Protein AF-X0Y5U4-F1 (afdb_monomer)

pLDDT: mean 92.78, std 5.56, range [64.06, 97.81]

Foldseek 3Di:
DVQLVLLLVLLQVVQVVPPCSVVQSVVQSVPQDPVLSVLVVVQQPDPVHHQLVSNCVSVRRPSFFQQSSQSSRCSSPVQQGAGDDPLLLVLCVDPQDFLSVPDDDPDPDPGHGDDPVVSVSRNVLSVLLNVLCCVPPNPHPDGSHNLVVVLVVCSVVVVSVVSSCSRVVD

Secondary structure (DSSP, 8-state):
-HHHHHHHHHHHHHTTTSTTHHHHHHHHHHH--HHHHHHHHHHHTSTT---HHHHHTT--TT--SHHHHHHHHHHH-TTT-----GGGGGGGSSSS--GGGG----TT-SS----HHHHHHHHHHHHHHHHHHH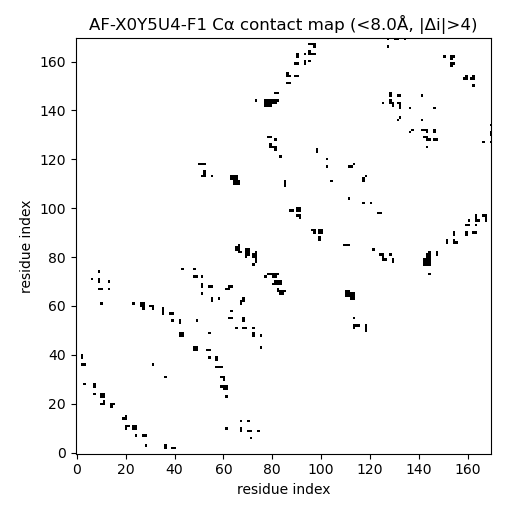HHSTTSS--HHHHHHHHHHHHHTT-HHHHHHHHH--

Radius of gyration: 16.25 Å; Cα contacts (8 Å, |Δi|>4): 207; chains: 1; bounding box: 36×40×42 Å

Solvent-accessible surface area (backbone atoms only — not comparable to full-atom values): 9624 Å² total; per-residue (Å²): 107,68,62,58,51,54,54,35,47,53,41,36,64,73,26,66,95,42,101,54,23,68,61,53,30,51,52,26,70,72,66,52,48,71,67,43,48,52,51,48,49,62,47,64,71,40,92,88,54,65,52,64,66,61,58,47,72,49,66,48,56,93,38,75,33,36,38,55,40,26,40,52,45,19,74,74,38,38,58,66,24,32,66,51,54,74,73,62,57,58,48,48,79,48,92,58,85,42,84,52,60,80,59,87,73,62,94,84,59,91,60,50,68,76,45,71,72,50,47,54,53,49,51,52,52,23,51,50,28,37,46,48,29,56,76,76,37,65,97,53,92,68,30,12,31,56,48,46,52,50,42,50,47,28,51,75,69,73,36,43,68,61,37,43,50,60,65,62,77,99

Structure (mmCIF, N/CA/C/O backbone):
data_AF-X0Y5U4-F1
#
_entry.id   AF-X0Y5U4-F1
#
loop_
_atom_site.group_PDB
_atom_site.id
_atom_site.type_symbol
_atom_site.label_atom_id
_atom_site.label_alt_id
_atom_site.label_comp_id
_atom_site.label_asym_id
_atom_site.label_entity_id
_atom_site.label_seq_id
_atom_site.pdbx_PDB_ins_code
_atom_site.Cartn_x
_atom_site.Cartn_y
_atom_site.Cartn_z
_atom_site.occupancy
_atom_site.B_iso_or_equiv
_atom_site.auth_seq_id
_atom_site.auth_comp_id
_atom_site.auth_asym_id
_atom_site.auth_atom_id
_atom_site.pdbx_PDB_model_num
ATOM 1 N N . GLU A 1 1 ? 8.968 -11.226 -18.902 1.00 81.00 1 GLU A N 1
ATOM 2 C CA . GLU A 1 1 ? 7.512 -11.063 -19.130 1.00 81.00 1 GLU A CA 1
ATOM 3 C C . GLU A 1 1 ? 6.625 -11.142 -17.883 1.00 81.00 1 GLU A C 1
ATOM 5 O O . GLU A 1 1 ? 5.914 -10.174 -17.642 1.00 81.00 1 GLU A O 1
ATOM 10 N N . ILE A 1 2 ? 6.658 -12.199 -17.054 1.00 90.25 2 ILE A N 1
ATOM 11 C CA . ILE A 1 2 ? 5.707 -12.364 -15.922 1.00 90.25 2 ILE A CA 1
ATOM 12 C C . ILE A 1 2 ? 5.690 -11.158 -14.967 1.00 90.25 2 ILE A C 1
ATOM 14 O O . ILE A 1 2 ? 4.640 -10.553 -14.769 1.00 90.25 2 ILE A O 1
ATOM 18 N N . VAL A 1 3 ? 6.849 -10.742 -14.441 1.00 93.50 3 VAL A N 1
ATOM 19 C CA . VAL A 1 3 ? 6.946 -9.590 -13.518 1.00 93.50 3 VAL A CA 1
ATOM 20 C C . VAL A 1 3 ? 6.458 -8.293 -14.165 1.00 93.50 3 VAL A C 1
ATOM 22 O O . VAL A 1 3 ? 5.766 -7.499 -13.534 1.00 93.50 3 VAL A O 1
ATOM 25 N N . LYS A 1 4 ? 6.755 -8.094 -15.454 1.00 96.56 4 LYS A N 1
ATOM 26 C CA . LYS A 1 4 ? 6.284 -6.931 -16.214 1.00 96.56 4 LYS A CA 1
ATOM 27 C C . LYS A 1 4 ? 4.758 -6.918 -16.316 1.00 96.56 4 LYS A C 1
ATOM 29 O O . LYS A 1 4 ? 4.151 -5.861 -16.158 1.00 96.56 4 LYS A O 1
ATOM 34 N N . ASN A 1 5 ? 4.132 -8.068 -16.551 1.00 96.06 5 ASN A N 1
ATOM 35 C CA . ASN A 1 5 ? 2.675 -8.193 -16.606 1.00 96.06 5 ASN A CA 1
ATOM 36 C C . ASN A 1 5 ? 2.039 -8.016 -15.221 1.00 96.06 5 ASN A C 1
ATOM 38 O O . ASN A 1 5 ? 1.099 -7.239 -15.096 1.00 96.06 5 ASN A O 1
ATOM 42 N N . GLY A 1 6 ? 2.604 -8.629 -14.178 1.00 94.94 6 GLY A N 1
ATOM 43 C CA . GLY A 1 6 ? 2.147 -8.452 -12.797 1.00 94.94 6 GLY A CA 1
ATOM 44 C C . GLY A 1 6 ? 2.170 -6.986 -12.362 1.00 94.94 6 GLY A C 1
ATOM 45 O O . GLY A 1 6 ? 1.145 -6.438 -11.971 1.00 94.94 6 GLY A O 1
ATOM 46 N N . LEU A 1 7 ? 3.300 -6.297 -12.541 1.00 96.44 7 LEU A N 1
ATOM 47 C CA . LEU A 1 7 ? 3.411 -4.865 -12.240 1.00 96.44 7 LEU A CA 1
ATOM 48 C C . LEU A 1 7 ? 2.486 -4.007 -13.124 1.00 96.44 7 LEU A C 1
ATOM 50 O O . LEU A 1 7 ? 1.898 -3.037 -12.647 1.00 96.44 7 LEU A O 1
ATOM 54 N N . SER A 1 8 ? 2.291 -4.378 -14.394 1.00 96.88 8 SER A N 1
ATOM 55 C CA . SER A 1 8 ? 1.297 -3.713 -15.252 1.00 96.88 8 SER A CA 1
ATOM 56 C C . SER A 1 8 ? -0.118 -3.851 -14.679 1.00 96.88 8 SER A C 1
ATOM 58 O O . SER A 1 8 ? -0.861 -2.874 -14.695 1.00 96.88 8 SER A O 1
ATOM 60 N N . ASN A 1 9 ? -0.472 -5.012 -14.119 1.00 95.19 9 ASN A N 1
ATOM 61 C CA . ASN A 1 9 ? -1.765 -5.235 -13.469 1.00 95.19 9 ASN A CA 1
ATOM 62 C C . ASN A 1 9 ? -1.921 -4.404 -12.192 1.00 95.19 9 ASN A C 1
ATOM 64 O O . ASN A 1 9 ? -2.992 -3.841 -11.973 1.00 95.19 9 ASN A O 1
ATOM 68 N N . VAL A 1 10 ? -0.859 -4.251 -11.389 1.00 95.12 10 VAL A N 1
ATOM 69 C CA . VAL A 1 10 ? -0.883 -3.355 -10.217 1.00 95.12 10 VAL A CA 1
ATOM 70 C C . VAL A 1 10 ? -1.217 -1.922 -10.638 1.00 95.12 10 VAL A C 1
ATOM 72 O O . VAL A 1 10 ? -2.043 -1.266 -10.004 1.00 95.12 10 VAL A O 1
ATOM 75 N N . LEU A 1 11 ? -0.626 -1.434 -11.734 1.00 95.31 11 LEU A N 1
ATOM 76 C CA . LEU A 1 11 ? -0.957 -0.116 -12.286 1.00 95.31 11 LEU A CA 1
ATOM 77 C C . LEU A 1 11 ? -2.379 -0.074 -12.846 1.00 95.31 11 LEU A C 1
ATOM 79 O O . LEU A 1 11 ? -3.103 0.884 -12.587 1.00 95.31 11 LEU A O 1
ATOM 83 N N . TYR A 1 12 ? -2.784 -1.103 -13.589 1.00 94.62 12 TYR A N 1
ATOM 84 C CA . TYR A 1 12 ? -4.107 -1.187 -14.196 1.00 94.62 12 TYR A CA 1
ATOM 85 C C . TYR A 1 12 ? -5.209 -1.059 -13.140 1.00 94.62 12 TYR A C 1
ATOM 87 O O . TYR A 1 12 ? -6.047 -0.160 -13.218 1.00 94.62 12 TYR A O 1
ATOM 95 N N . TRP A 1 13 ? -5.161 -1.905 -12.109 1.00 91.19 13 TRP A N 1
ATOM 96 C CA . TRP A 1 13 ? -6.127 -1.877 -11.016 1.00 91.19 13 TRP A CA 1
ATOM 97 C C . TRP A 1 13 ? -5.935 -0.664 -10.113 1.00 91.19 13 TRP A C 1
ATOM 99 O O . TRP A 1 13 ? -6.908 -0.077 -9.655 1.00 91.19 13 TRP A O 1
ATOM 109 N N . GLY A 1 14 ? -4.697 -0.210 -9.910 1.00 89.25 14 GLY A N 1
ATOM 110 C CA . GLY A 1 14 ? -4.415 0.981 -9.117 1.00 89.25 14 GLY A CA 1
ATOM 111 C C . GLY A 1 14 ? -5.005 2.272 -9.696 1.00 89.25 14 GLY A C 1
ATOM 112 O O . GLY A 1 14 ? -5.265 3.191 -8.923 1.00 89.25 14 GLY A O 1
ATOM 113 N N . TYR A 1 15 ? -5.245 2.322 -11.010 1.00 90.50 15 TYR A N 1
ATOM 114 C CA . TYR A 1 15 ? -5.837 3.453 -11.728 1.00 90.50 15 TYR A CA 1
ATOM 115 C C . TYR A 1 15 ? -7.223 3.143 -12.322 1.00 90.50 15 TYR A C 1
ATOM 117 O O . TYR A 1 15 ? -7.684 3.901 -13.168 1.00 90.50 15 TYR A O 1
ATOM 125 N N . TYR A 1 16 ? -7.911 2.063 -11.929 1.00 86.56 16 TYR A N 1
ATOM 126 C CA . TYR A 1 16 ? -9.090 1.584 -12.675 1.00 86.56 16 TYR A CA 1
ATOM 127 C C . TYR A 1 16 ? -10.237 2.601 -12.797 1.00 86.56 16 TYR A C 1
ATOM 129 O O . TYR A 1 16 ? -10.926 2.614 -13.813 1.00 86.56 16 TYR A O 1
ATOM 137 N N . ARG A 1 17 ? -10.418 3.468 -11.789 1.00 82.94 17 ARG A N 1
ATOM 138 C CA . ARG A 1 17 ? -11.424 4.549 -11.783 1.00 82.94 17 ARG A CA 1
ATOM 139 C C . ARG A 1 17 ? -10.938 5.845 -12.441 1.00 82.94 17 ARG A C 1
ATOM 141 O O . ARG A 1 17 ? -11.660 6.833 -12.442 1.00 82.94 17 ARG A O 1
ATOM 148 N N . MET A 1 18 ? -9.708 5.883 -12.950 1.00 84.81 18 MET A N 1
ATOM 149 C CA . MET A 1 18 ? -9.082 7.092 -13.482 1.00 84.81 18 MET A CA 1
ATOM 150 C C . MET A 1 18 ? -8.871 6.969 -14.994 1.00 84.81 18 MET A C 1
ATOM 152 O O . MET A 1 18 ? -8.276 6.003 -15.470 1.00 84.81 18 MET A O 1
ATOM 156 N N . GLY A 1 19 ? -9.236 8.008 -15.752 1.00 88.88 19 GLY A N 1
ATOM 157 C CA . GLY A 1 19 ? -9.057 8.077 -17.215 1.00 88.88 19 GLY A CA 1
ATOM 158 C C . GLY A 1 19 ? -7.600 8.071 -17.712 1.00 88.88 19 GLY A C 1
ATOM 159 O O . GLY A 1 19 ? -7.348 8.253 -18.896 1.00 88.88 19 GLY A O 1
ATOM 160 N N . ILE A 1 20 ? -6.624 7.868 -16.821 1.00 91.12 20 ILE A N 1
ATOM 161 C CA . ILE A 1 20 ? -5.184 7.837 -17.123 1.00 91.12 20 ILE A CA 1
ATOM 162 C C . ILE A 1 20 ? -4.574 6.429 -17.050 1.00 91.12 20 ILE A C 1
ATOM 164 O O . ILE A 1 20 ? -3.369 6.282 -17.267 1.00 91.12 20 ILE A O 1
ATOM 168 N N . ARG A 1 21 ? -5.371 5.398 -16.737 1.00 94.25 21 ARG A N 1
ATOM 169 C CA . ARG A 1 21 ? -4.917 4.012 -16.533 1.00 94.25 21 ARG A CA 1
ATOM 170 C C . ARG A 1 21 ? -4.040 3.493 -17.670 1.00 94.25 21 ARG A C 1
ATOM 172 O O . ARG A 1 21 ? -2.893 3.112 -17.437 1.00 94.25 21 ARG A O 1
ATOM 179 N N . ASP A 1 22 ? -4.553 3.524 -18.895 1.00 94.81 22 ASP A N 1
ATOM 180 C CA . ASP A 1 22 ? -3.872 2.922 -20.047 1.00 94.81 22 ASP A CA 1
ATOM 181 C C . ASP A 1 22 ? -2.585 3.687 -20.384 1.00 94.81 22 ASP A C 1
ATOM 183 O O . ASP A 1 22 ? -1.560 3.083 -20.695 1.00 94.81 22 ASP A O 1
ATOM 187 N N . CYS A 1 23 ? -2.584 5.014 -20.207 1.00 95.12 23 CYS A N 1
ATOM 188 C CA . CYS A 1 23 ? -1.383 5.841 -20.322 1.00 95.12 23 CYS A CA 1
ATOM 189 C C . CYS A 1 23 ? -0.311 5.427 -19.299 1.00 95.12 23 CYS A C 1
ATOM 191 O O . CYS A 1 23 ? 0.855 5.246 -19.658 1.00 95.12 23 CYS A O 1
ATOM 193 N N . ARG A 1 24 ? -0.685 5.217 -18.030 1.00 95.12 24 ARG A N 1
ATOM 194 C CA . ARG A 1 24 ? 0.241 4.793 -16.963 1.00 95.12 24 ARG A CA 1
ATOM 195 C C . ARG A 1 24 ? 0.815 3.402 -17.233 1.00 95.12 24 ARG A C 1
ATOM 197 O O . ARG A 1 24 ? 2.035 3.239 -17.174 1.00 95.12 24 ARG A O 1
ATOM 204 N 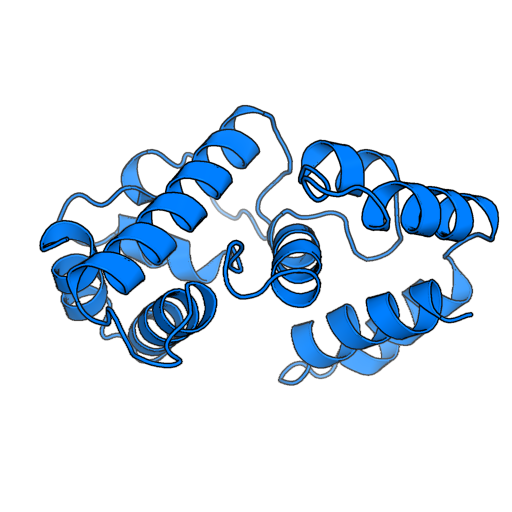N . VAL A 1 25 ? -0.031 2.437 -17.596 1.00 96.88 25 VAL A N 1
ATOM 205 C CA . VAL A 1 25 ? 0.390 1.070 -17.944 1.00 96.88 25 VAL A CA 1
ATOM 206 C C . VAL A 1 25 ? 1.328 1.082 -19.151 1.00 96.88 25 VAL A C 1
ATOM 208 O O . VAL A 1 25 ? 2.428 0.533 -19.083 1.00 96.88 25 VAL A O 1
ATOM 211 N N . ASN A 1 26 ? 0.954 1.766 -20.234 1.00 97.00 26 ASN A N 1
ATOM 212 C CA . ASN A 1 26 ? 1.775 1.840 -21.442 1.00 97.00 26 ASN A CA 1
ATOM 213 C C . ASN A 1 26 ? 3.114 2.539 -21.185 1.00 97.00 26 ASN A C 1
ATOM 215 O O . ASN A 1 26 ? 4.150 2.073 -21.659 1.00 97.00 26 ASN A O 1
ATOM 219 N N . ASN A 1 27 ? 3.126 3.610 -20.389 1.00 97.00 27 ASN A N 1
ATOM 220 C CA . ASN A 1 27 ? 4.360 4.288 -19.997 1.00 97.00 27 ASN A CA 1
ATOM 221 C C . ASN A 1 27 ? 5.289 3.379 -19.189 1.00 97.00 27 ASN A C 1
ATOM 223 O O . ASN A 1 27 ? 6.493 3.379 -19.439 1.00 97.00 27 ASN A O 1
ATOM 227 N N . PHE A 1 28 ? 4.754 2.590 -18.254 1.00 97.62 28 PHE A N 1
ATOM 228 C CA . PHE A 1 28 ? 5.546 1.590 -17.541 1.00 97.62 28 PHE A CA 1
ATOM 229 C C . PHE A 1 28 ? 6.114 0.543 -18.500 1.00 97.62 28 PHE A C 1
ATOM 231 O O . PHE A 1 28 ? 7.325 0.334 -18.532 1.00 97.62 28 PHE A O 1
ATOM 238 N N . ARG A 1 29 ? 5.271 -0.058 -19.347 1.00 97.25 29 ARG A N 1
ATOM 239 C CA . ARG A 1 29 ? 5.697 -1.115 -20.275 1.00 97.25 29 ARG A CA 1
ATOM 240 C C . ARG A 1 29 ? 6.750 -0.645 -21.281 1.00 97.25 29 ARG A C 1
ATOM 242 O O . ARG A 1 29 ? 7.614 -1.444 -21.639 1.00 97.25 29 ARG A O 1
ATOM 249 N N . LYS A 1 30 ? 6.691 0.618 -21.716 1.00 97.56 30 LYS A N 1
ATOM 250 C CA . LYS A 1 30 ? 7.674 1.229 -22.626 1.00 97.56 30 LYS A CA 1
ATOM 251 C C . LYS A 1 30 ? 8.997 1.574 -21.939 1.00 97.56 30 LYS A C 1
ATOM 253 O O . LYS A 1 30 ? 10.038 1.441 -22.564 1.00 97.56 30 LYS A O 1
ATOM 258 N N . LYS A 1 31 ? 8.959 2.048 -20.687 1.00 97.81 31 LYS A N 1
ATOM 259 C CA . LYS A 1 31 ? 10.140 2.611 -20.004 1.00 97.81 31 LYS A CA 1
ATOM 260 C C . LYS A 1 31 ? 10.850 1.643 -19.056 1.00 97.81 31 LYS A C 1
ATOM 262 O O . LYS A 1 31 ? 12.005 1.884 -18.733 1.00 97.81 31 LYS A O 1
ATOM 267 N N . ALA A 1 32 ? 10.181 0.593 -18.577 1.00 97.00 32 ALA A N 1
ATOM 268 C CA . ALA A 1 32 ? 10.793 -0.372 -17.668 1.00 97.00 32 ALA A CA 1
ATOM 269 C C . ALA A 1 32 ? 11.873 -1.180 -18.398 1.00 97.00 32 ALA A C 1
ATOM 271 O O . ALA A 1 32 ? 11.588 -1.821 -19.415 1.00 97.00 32 ALA A O 1
ATOM 272 N N . THR A 1 33 ? 13.099 -1.155 -17.875 1.00 97.31 33 THR A N 1
ATOM 273 C CA . THR A 1 33 ? 14.239 -1.843 -18.493 1.00 97.31 33 THR A CA 1
ATOM 274 C C . THR A 1 33 ? 14.291 -3.317 -18.089 1.00 97.31 33 THR A C 1
ATOM 276 O O . THR A 1 33 ? 13.749 -3.718 -17.057 1.00 97.31 33 THR A O 1
ATOM 279 N N . ALA A 1 34 ? 14.972 -4.142 -18.889 1.00 96.44 34 ALA A N 1
ATOM 280 C CA . ALA A 1 34 ? 15.175 -5.555 -18.567 1.00 96.44 34 ALA A CA 1
ATOM 281 C C . ALA A 1 34 ? 15.892 -5.742 -17.217 1.00 96.44 34 ALA A C 1
ATOM 283 O O . ALA A 1 34 ? 15.481 -6.585 -16.422 1.00 96.44 34 ALA A O 1
ATOM 284 N N . THR A 1 35 ? 16.891 -4.903 -16.920 1.00 97.06 35 THR A N 1
ATOM 285 C CA . THR A 1 35 ? 17.620 -4.915 -15.644 1.00 97.06 35 THR A CA 1
ATOM 286 C C . THR A 1 35 ? 16.689 -4.675 -14.460 1.00 97.06 35 THR A C 1
ATOM 288 O O . THR A 1 35 ? 16.654 -5.491 -13.544 1.00 97.06 35 THR A O 1
ATOM 291 N N . GLN A 1 36 ? 15.858 -3.627 -14.509 1.00 97.00 36 GLN A N 1
ATOM 292 C CA . GLN A 1 36 ? 14.905 -3.325 -13.432 1.00 97.00 36 GLN A CA 1
ATOM 293 C C . GLN A 1 36 ? 13.920 -4.474 -13.196 1.00 97.00 36 GLN A C 1
ATOM 295 O O . GLN A 1 36 ? 13.587 -4.792 -12.057 1.00 97.00 36 GLN A O 1
ATOM 300 N N . LEU A 1 37 ? 13.448 -5.109 -14.272 1.00 97.19 37 LEU A N 1
ATOM 301 C CA . LEU A 1 37 ? 12.513 -6.231 -14.191 1.00 97.19 37 LEU A CA 1
ATOM 302 C C . LEU A 1 37 ? 13.174 -7.494 -13.624 1.00 97.19 37 LEU A C 1
ATOM 304 O O . LEU A 1 37 ? 12.544 -8.204 -12.843 1.00 97.19 37 LEU A O 1
ATOM 308 N N . SER A 1 38 ? 14.432 -7.757 -13.979 1.00 96.19 38 SER A N 1
ATOM 309 C CA . SER A 1 38 ? 15.215 -8.867 -13.426 1.00 96.19 38 SER A CA 1
ATOM 310 C C . SER A 1 38 ? 15.503 -8.663 -11.935 1.00 96.19 38 SER A C 1
ATOM 312 O O . SER A 1 38 ? 15.364 -9.586 -11.133 1.00 96.19 38 SER A O 1
ATOM 314 N N . GLU A 1 39 ? 15.865 -7.445 -11.532 1.00 96.31 39 GLU A N 1
ATOM 315 C CA . GLU A 1 39 ? 16.066 -7.104 -10.122 1.00 96.31 39 GLU A CA 1
ATOM 316 C C . GLU A 1 39 ? 14.769 -7.203 -9.321 1.00 96.31 39 GLU A C 1
ATOM 318 O O . GLU A 1 39 ? 14.781 -7.754 -8.220 1.00 96.31 39 GLU A O 1
ATOM 323 N N . ALA A 1 40 ? 13.653 -6.738 -9.891 1.00 95.62 40 ALA A N 1
ATOM 324 C CA . ALA A 1 40 ? 12.326 -6.893 -9.308 1.00 95.62 40 ALA A CA 1
ATOM 325 C C . ALA A 1 40 ? 11.975 -8.373 -9.111 1.00 95.62 40 ALA A C 1
ATOM 327 O O . ALA A 1 40 ? 11.546 -8.755 -8.029 1.00 95.62 40 ALA A O 1
ATOM 328 N N . GLN A 1 41 ? 12.224 -9.223 -10.113 1.00 94.75 41 GLN A N 1
ATOM 329 C CA . GLN A 1 41 ? 11.989 -10.665 -10.013 1.00 94.75 41 GLN A CA 1
ATOM 330 C C . GLN A 1 41 ? 12.768 -11.295 -8.855 1.00 94.75 41 GLN A C 1
ATOM 332 O O . GLN A 1 41 ? 12.192 -12.018 -8.045 1.00 94.75 41 GLN A O 1
ATOM 337 N N . ARG A 1 42 ? 14.064 -10.984 -8.745 1.00 94.12 42 ARG A N 1
ATOM 338 C CA . ARG A 1 42 ? 14.907 -11.47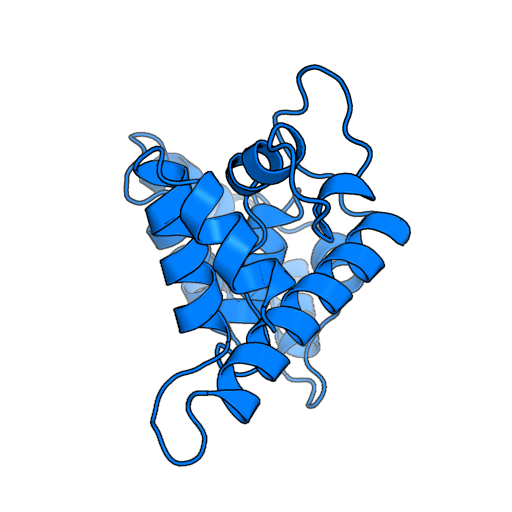0 -7.645 1.00 94.12 42 ARG A CA 1
ATOM 339 C C . ARG A 1 42 ? 14.430 -10.950 -6.289 1.00 94.12 42 ARG A C 1
ATOM 341 O O . ARG A 1 42 ? 14.482 -11.676 -5.303 1.00 94.12 42 ARG A O 1
ATOM 348 N N . LEU A 1 43 ? 14.010 -9.688 -6.227 1.00 94.94 43 LEU A N 1
ATOM 349 C CA . LEU A 1 43 ? 13.543 -9.065 -4.995 1.00 94.94 43 LEU A CA 1
ATOM 350 C C . LEU A 1 43 ? 12.213 -9.677 -4.522 1.00 94.94 43 LEU A C 1
ATOM 352 O O . LEU A 1 43 ? 12.067 -9.945 -3.334 1.00 94.94 43 LEU A O 1
ATOM 356 N N . PHE A 1 44 ? 11.269 -9.918 -5.434 1.00 92.75 44 PHE A N 1
ATOM 357 C CA . PHE A 1 44 ? 9.939 -10.450 -5.109 1.00 92.75 44 PHE A CA 1
ATOM 358 C C . PHE A 1 44 ? 9.940 -11.951 -4.810 1.00 92.75 44 PHE A C 1
ATOM 360 O O . PHE A 1 44 ? 9.017 -12.433 -4.171 1.00 92.75 44 PHE A O 1
ATOM 367 N N . GLY A 1 45 ? 10.974 -12.685 -5.227 1.00 87.75 45 GLY A N 1
ATOM 368 C CA . GLY A 1 45 ? 11.137 -14.104 -4.898 1.00 87.75 45 GLY A CA 1
ATOM 369 C C . GLY A 1 45 ? 11.645 -14.391 -3.478 1.00 87.75 45 GLY A C 1
ATOM 370 O O . GLY A 1 45 ? 11.955 -15.540 -3.179 1.00 87.75 45 GLY A O 1
ATOM 371 N N . ARG A 1 46 ? 11.801 -13.379 -2.613 1.00 87.81 46 ARG A N 1
ATOM 372 C CA . ARG A 1 46 ? 12.277 -13.550 -1.228 1.00 87.81 46 ARG A CA 1
ATOM 373 C C . ARG A 1 46 ? 11.132 -13.944 -0.292 1.00 87.81 46 ARG A C 1
ATOM 375 O O . ARG A 1 46 ? 10.055 -13.368 -0.391 1.00 87.81 46 ARG A O 1
ATOM 382 N N . LEU A 1 47 ? 11.404 -14.845 0.658 1.00 67.69 47 LEU A N 1
ATOM 383 C CA . LEU A 1 47 ? 10.408 -15.380 1.604 1.00 67.69 47 LEU A CA 1
ATOM 384 C C . LEU A 1 47 ? 9.756 -14.307 2.490 1.00 67.69 47 LEU A C 1
ATOM 386 O O . LEU A 1 47 ? 8.550 -14.331 2.679 1.00 67.69 47 LEU A O 1
ATOM 390 N N . GLU A 1 48 ? 10.534 -13.350 2.997 1.00 76.50 48 GLU A N 1
ATOM 391 C CA . GLU A 1 48 ? 10.031 -12.281 3.882 1.00 76.50 48 GLU A CA 1
ATOM 392 C C . GLU A 1 48 ? 9.303 -11.155 3.130 1.00 76.50 48 GLU A C 1
ATOM 394 O O . GLU A 1 48 ? 8.822 -10.201 3.736 1.00 76.50 48 GLU A O 1
ATOM 399 N N . GLY A 1 49 ? 9.250 -11.233 1.798 1.00 79.44 49 GLY A N 1
ATOM 400 C CA . GLY A 1 49 ? 8.771 -10.149 0.956 1.00 79.44 49 GLY A CA 1
ATOM 401 C C . GLY A 1 49 ? 9.705 -8.923 0.946 1.00 79.44 49 GLY A C 1
ATOM 402 O O . GLY A 1 49 ? 10.659 -8.807 1.717 1.00 79.44 49 GLY A O 1
ATOM 403 N N . PRO A 1 50 ? 9.494 -7.990 0.009 1.00 89.19 50 PRO A N 1
ATOM 404 C CA . PRO A 1 50 ? 10.330 -6.800 -0.115 1.00 89.19 50 PRO A CA 1
ATOM 405 C C . PRO A 1 50 ? 9.869 -5.641 0.774 1.00 89.19 50 PRO A C 1
ATOM 407 O O . PRO A 1 50 ? 8.676 -5.362 0.877 1.00 89.19 50 PRO A O 1
ATOM 410 N N . SER A 1 51 ? 10.819 -4.877 1.317 1.00 94.06 51 SER A N 1
ATOM 411 C CA . SER A 1 51 ? 10.523 -3.591 1.965 1.00 94.06 51 SER A CA 1
ATOM 412 C C . SER A 1 51 ? 10.145 -2.523 0.928 1.00 94.06 51 SER A C 1
ATOM 414 O O . SER A 1 51 ? 10.574 -2.571 -0.232 1.00 94.06 51 SER A O 1
ATOM 416 N N . VAL A 1 52 ? 9.386 -1.499 1.326 1.00 95.44 52 VAL A N 1
ATOM 417 C CA . VAL A 1 52 ? 9.000 -0.414 0.403 1.00 95.44 52 VAL A CA 1
ATOM 418 C C . VAL A 1 52 ? 10.204 0.401 -0.075 1.00 95.44 52 VAL A C 1
ATOM 420 O O . VAL A 1 52 ? 10.236 0.829 -1.232 1.00 95.44 52 VAL A O 1
ATOM 423 N N . ILE A 1 53 ? 11.235 0.563 0.763 1.00 96.31 53 ILE A N 1
ATOM 424 C CA . ILE A 1 53 ? 12.509 1.174 0.358 1.00 96.31 53 ILE A CA 1
ATOM 425 C C . ILE A 1 53 ? 13.224 0.306 -0.681 1.00 96.31 53 ILE A C 1
ATOM 427 O O . ILE A 1 53 ? 13.749 0.838 -1.662 1.00 96.31 53 ILE A O 1
ATOM 431 N N . GLN A 1 54 ? 13.247 -1.018 -0.503 1.00 95.94 54 GLN A N 1
ATOM 432 C CA . GLN A 1 54 ? 13.865 -1.926 -1.474 1.00 95.94 54 GLN A CA 1
ATOM 433 C C . GLN A 1 54 ? 13.157 -1.854 -2.832 1.00 95.94 54 GLN A C 1
ATOM 435 O O . GLN A 1 54 ? 13.831 -1.739 -3.854 1.00 95.94 54 GLN A O 1
ATOM 440 N N . ILE A 1 55 ? 11.819 -1.827 -2.853 1.00 96.12 55 ILE A N 1
ATOM 441 C CA . ILE A 1 55 ? 11.051 -1.653 -4.097 1.00 96.12 55 ILE A CA 1
ATOM 442 C C . ILE A 1 55 ? 11.361 -0.294 -4.735 1.00 96.12 55 ILE A C 1
ATOM 444 O O . ILE A 1 55 ? 11.593 -0.211 -5.941 1.00 96.12 55 ILE A O 1
ATOM 448 N N . LYS A 1 56 ? 11.413 0.784 -3.942 1.00 95.94 56 LYS A N 1
ATOM 449 C CA . LYS A 1 56 ? 11.721 2.133 -4.439 1.00 95.94 56 LYS A CA 1
ATOM 450 C C . LYS A 1 56 ? 13.083 2.203 -5.138 1.00 95.94 56 LYS A C 1
ATOM 452 O O . LYS A 1 56 ? 13.200 2.888 -6.157 1.00 95.94 56 LYS A O 1
ATOM 457 N N . LYS A 1 57 ? 14.086 1.491 -4.614 1.00 96.31 57 LYS A N 1
ATOM 458 C CA . LYS A 1 57 ? 15.448 1.418 -5.172 1.00 96.31 57 LYS A CA 1
ATOM 459 C C . LYS A 1 57 ? 15.523 0.723 -6.535 1.00 96.31 57 LYS A C 1
ATOM 461 O O . LYS A 1 57 ? 16.517 0.892 -7.225 1.00 96.31 57 LYS A O 1
ATOM 466 N N . LEU A 1 58 ? 14.476 0.017 -6.968 1.00 95.69 58 LEU A N 1
ATOM 467 C CA . LEU A 1 58 ? 14.396 -0.519 -8.334 1.00 95.69 58 LEU A CA 1
ATOM 468 C C . LEU A 1 58 ? 14.157 0.575 -9.388 1.00 95.69 58 LEU A C 1
ATOM 470 O O . LEU A 1 58 ? 14.268 0.327 -10.588 1.00 95.69 58 LEU A O 1
ATOM 474 N N . HIS A 1 59 ? 13.768 1.783 -8.962 1.00 95.69 59 HIS A N 1
ATOM 475 C CA . HIS A 1 59 ? 13.466 2.914 -9.843 1.00 95.69 59 HIS A CA 1
ATOM 476 C C . HIS A 1 59 ? 12.432 2.590 -10.942 1.00 95.69 59 HIS A C 1
ATOM 478 O O . HIS A 1 59 ? 12.455 3.177 -12.027 1.00 95.69 59 HIS A O 1
ATOM 484 N N . LEU A 1 60 ? 11.504 1.665 -10.662 1.00 95.75 60 LEU A N 1
ATOM 485 C CA . LEU A 1 60 ? 10.481 1.239 -11.615 1.00 95.75 60 LEU A CA 1
ATOM 486 C C . LEU A 1 60 ? 9.606 2.436 -12.040 1.00 95.75 60 LEU A C 1
ATOM 488 O O . LEU A 1 60 ? 9.078 3.157 -11.182 1.00 95.75 60 LEU A O 1
ATOM 492 N N . PRO A 1 61 ? 9.402 2.665 -13.352 1.00 95.56 61 PRO A N 1
ATOM 493 C CA . PRO A 1 61 ? 8.557 3.757 -13.822 1.00 95.56 61 PRO A CA 1
ATOM 494 C C . PRO A 1 61 ? 7.138 3.646 -13.258 1.00 95.56 61 PRO A C 1
ATOM 496 O O . PRO A 1 61 ? 6.577 2.561 -13.216 1.00 95.56 61 PRO A O 1
ATOM 499 N N . GLN A 1 62 ? 6.522 4.769 -12.884 1.00 94.06 62 GLN A N 1
ATOM 500 C CA . GLN A 1 62 ? 5.178 4.823 -12.272 1.00 94.06 62 GLN A CA 1
ATOM 501 C C . GLN A 1 62 ? 5.064 4.261 -10.838 1.00 94.06 62 GLN A C 1
ATOM 503 O O . GLN A 1 62 ? 4.009 4.415 -10.230 1.00 94.06 62 GLN A O 1
ATOM 508 N N . PHE A 1 63 ? 6.136 3.712 -10.254 1.00 93.50 63 PHE A N 1
ATOM 509 C CA . PHE A 1 63 ? 6.180 3.217 -8.868 1.00 93.50 63 PHE A CA 1
ATOM 510 C C . PHE A 1 63 ? 7.065 4.108 -7.987 1.00 93.50 63 PHE A C 1
ATOM 512 O O . PHE A 1 63 ? 8.052 3.669 -7.401 1.00 93.50 63 PHE A O 1
ATOM 519 N N . SER A 1 64 ? 6.767 5.408 -7.933 1.00 84.44 64 SER A N 1
ATOM 520 C CA . SER A 1 64 ? 7.606 6.376 -7.213 1.00 84.44 64 SER A CA 1
ATOM 521 C C . SER A 1 64 ? 7.131 6.695 -5.794 1.00 84.44 64 SER A C 1
ATOM 523 O O . SER A 1 64 ? 7.974 7.058 -4.970 1.00 84.44 64 SER A O 1
ATOM 525 N N . GLY A 1 65 ? 5.830 6.589 -5.524 1.00 91.88 65 GLY A N 1
ATOM 526 C CA . GLY A 1 65 ? 5.212 6.908 -4.236 1.00 91.88 65 GLY A CA 1
ATOM 527 C C . GLY A 1 65 ? 4.807 5.665 -3.448 1.00 91.88 65 GLY A C 1
ATOM 528 O O . GLY A 1 65 ? 4.594 4.591 -4.019 1.00 91.88 65 GLY A O 1
ATOM 529 N N . LEU A 1 66 ? 4.659 5.837 -2.135 1.00 94.56 66 LEU A N 1
ATOM 530 C CA . LEU A 1 66 ? 4.358 4.748 -1.208 1.00 94.56 66 LEU A CA 1
ATOM 531 C C . LEU A 1 66 ? 3.014 4.068 -1.507 1.00 94.56 66 LEU A C 1
ATOM 533 O O . LEU A 1 66 ? 2.903 2.861 -1.339 1.00 94.56 66 LEU A O 1
ATOM 537 N N . THR A 1 67 ? 2.028 4.786 -2.048 1.00 93.56 67 THR A N 1
ATOM 538 C CA . THR A 1 67 ? 0.726 4.211 -2.430 1.00 93.56 67 THR A CA 1
ATOM 539 C C . THR A 1 67 ? 0.837 3.113 -3.482 1.00 93.56 67 THR A C 1
ATOM 541 O O . THR A 1 67 ? 0.232 2.059 -3.338 1.00 93.56 67 THR A O 1
ATOM 544 N N . PHE A 1 68 ? 1.630 3.304 -4.538 1.00 93.81 68 PHE A N 1
ATOM 545 C CA . PHE A 1 68 ? 1.789 2.254 -5.553 1.00 93.81 68 PHE A CA 1
ATOM 546 C C . PHE A 1 68 ? 2.745 1.153 -5.106 1.00 93.81 68 PHE A C 1
ATOM 548 O O . PHE A 1 68 ? 2.555 -0.002 -5.470 1.00 93.81 68 PHE A O 1
ATOM 555 N N . ILE A 1 69 ? 3.751 1.492 -4.302 1.00 95.88 69 ILE A N 1
ATOM 556 C CA . ILE A 1 69 ? 4.696 0.508 -3.772 1.00 95.88 69 ILE A CA 1
ATOM 557 C C . ILE A 1 69 ? 4.027 -0.412 -2.737 1.00 95.88 69 ILE A C 1
ATOM 559 O O . ILE A 1 69 ? 4.229 -1.621 -2.786 1.00 95.88 69 ILE A O 1
ATOM 563 N N . SER A 1 70 ? 3.183 0.125 -1.853 1.00 96.31 70 SER A N 1
ATOM 564 C CA . SER A 1 70 ? 2.387 -0.675 -0.909 1.00 96.31 70 SER A CA 1
ATOM 565 C C . SER A 1 70 ? 1.400 -1.594 -1.632 1.00 96.31 70 SER A C 1
ATOM 567 O O . SER A 1 70 ? 1.303 -2.763 -1.275 1.00 96.31 70 SER A O 1
ATOM 569 N N . LYS A 1 71 ? 0.772 -1.138 -2.731 1.00 95.38 71 LYS A N 1
ATOM 570 C CA . LYS A 1 71 ? -0.042 -2.013 -3.599 1.00 95.38 71 LYS A CA 1
ATOM 571 C C . LYS A 1 71 ? 0.746 -3.217 -4.111 1.00 95.38 71 LYS A C 1
ATOM 573 O O . LYS A 1 71 ? 0.198 -4.309 -4.141 1.00 95.38 71 LYS A O 1
ATOM 578 N N . VAL A 1 72 ? 2.016 -3.049 -4.496 1.00 95.56 72 VAL A N 1
ATOM 579 C CA . VAL A 1 72 ? 2.853 -4.186 -4.928 1.00 95.56 72 VAL A CA 1
ATOM 580 C C . VAL A 1 72 ? 2.972 -5.223 -3.812 1.00 95.56 72 VAL A C 1
ATOM 582 O O . VAL A 1 72 ? 2.746 -6.396 -4.078 1.00 95.56 72 VAL A O 1
ATOM 585 N N . ARG A 1 73 ? 3.271 -4.809 -2.574 1.00 95.44 73 ARG A N 1
ATOM 586 C CA . ARG A 1 73 ? 3.349 -5.741 -1.436 1.00 95.44 73 ARG A CA 1
ATOM 587 C C . ARG A 1 73 ? 2.010 -6.414 -1.153 1.00 95.44 73 ARG A C 1
ATOM 589 O O . ARG A 1 73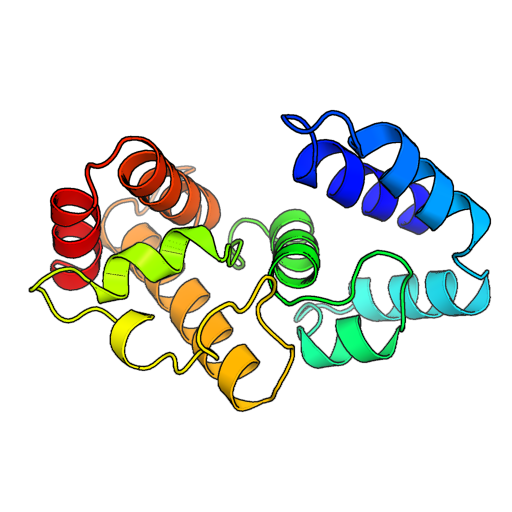 ? 1.983 -7.629 -1.029 1.00 95.44 73 ARG A O 1
ATOM 596 N N . MET A 1 74 ? 0.915 -5.655 -1.146 1.00 95.31 74 MET A N 1
ATOM 597 C CA . MET A 1 74 ? -0.438 -6.194 -0.966 1.00 95.31 74 MET A CA 1
ATOM 598 C C . MET A 1 74 ? -0.802 -7.235 -2.035 1.00 95.31 74 MET A C 1
ATOM 600 O O . MET A 1 74 ? -1.370 -8.269 -1.715 1.00 95.31 74 MET A O 1
ATOM 604 N N . PHE A 1 75 ? -0.439 -7.016 -3.302 1.00 92.56 75 PHE A N 1
ATOM 605 C CA . PHE A 1 75 ? -0.681 -8.012 -4.352 1.00 92.56 75 PHE A CA 1
ATOM 606 C C . PHE A 1 75 ? 0.199 -9.261 -4.222 1.00 92.56 75 PHE A C 1
ATOM 608 O O . PHE A 1 75 ? -0.202 -10.321 -4.697 1.00 92.56 75 PHE A O 1
ATOM 615 N N . LEU A 1 76 ? 1.394 -9.139 -3.635 1.00 92.62 76 LEU A N 1
ATOM 616 C CA . LEU A 1 76 ? 2.282 -10.277 -3.381 1.00 92.62 76 LEU A CA 1
ATOM 617 C C . LEU A 1 76 ? 1.814 -11.102 -2.178 1.00 92.62 76 LEU A C 1
ATOM 619 O O . LEU A 1 76 ? 1.869 -12.326 -2.235 1.00 92.62 76 LEU A O 1
ATOM 623 N N . ASP A 1 77 ? 1.346 -10.441 -1.120 1.00 94.12 77 ASP A N 1
ATOM 624 C CA . ASP A 1 77 ? 0.835 -11.080 0.091 1.00 94.12 77 ASP A CA 1
ATOM 625 C C . ASP A 1 77 ? -0.290 -10.229 0.720 1.00 94.12 77 ASP A C 1
ATOM 627 O O . ASP A 1 77 ? -0.027 -9.346 1.545 1.00 94.12 77 ASP A O 1
ATOM 631 N N . PRO A 1 78 ? -1.557 -10.477 0.332 1.00 95.00 78 PRO A N 1
ATOM 632 C CA . PRO A 1 78 ? -2.709 -9.719 0.826 1.00 95.00 78 PRO A CA 1
ATOM 633 C C . PRO A 1 78 ? -3.071 -10.046 2.280 1.00 95.00 78 PRO A C 1
ATOM 635 O O . PRO A 1 78 ? -3.849 -9.317 2.901 1.00 95.00 78 PRO A O 1
ATOM 638 N N . SER A 1 79 ? -2.539 -11.144 2.821 1.00 94.81 79 SER A N 1
ATOM 639 C CA . SER A 1 79 ? -2.745 -11.535 4.214 1.00 94.81 79 SER A CA 1
ATOM 640 C C . SER A 1 79 ? -1.883 -10.703 5.149 1.00 94.81 79 SER A C 1
ATOM 642 O O . SER A 1 79 ? -2.325 -10.396 6.256 1.00 94.81 79 SER A O 1
ATOM 644 N N . ASN A 1 80 ? -0.686 -10.304 4.701 1.00 94.62 80 ASN A N 1
ATOM 645 C CA . ASN A 1 80 ? 0.241 -9.545 5.532 1.00 94.62 80 ASN A CA 1
ATOM 646 C C . ASN A 1 80 ? 0.369 -8.061 5.199 1.00 94.62 80 ASN A C 1
ATOM 648 O O . ASN A 1 80 ? 0.722 -7.279 6.083 1.00 94.62 80 ASN A O 1
ATOM 652 N N . TYR A 1 81 ? 0.092 -7.660 3.959 1.00 96.50 81 TYR A N 1
ATOM 653 C CA . TYR A 1 81 ? 0.311 -6.291 3.514 1.00 96.50 81 TYR A CA 1
ATOM 654 C C . TYR A 1 81 ? -0.947 -5.648 2.963 1.00 96.50 81 TYR A C 1
ATOM 656 O O . TYR A 1 81 ? -1.755 -6.257 2.266 1.00 96.50 81 TYR A O 1
ATOM 664 N N . VAL A 1 82 ? -1.056 -4.353 3.233 1.00 97.19 82 VAL A N 1
ATOM 665 C CA . VAL A 1 82 ? -2.189 -3.523 2.829 1.00 97.19 82 VAL A CA 1
ATOM 666 C C . VAL A 1 82 ? -1.733 -2.365 1.950 1.00 97.19 82 VAL A C 1
ATOM 668 O O . VAL A 1 82 ? -0.529 -2.126 1.787 1.00 97.19 82 VAL A O 1
ATOM 671 N N . THR A 1 83 ? -2.679 -1.637 1.358 1.00 95.94 83 THR A N 1
ATOM 672 C CA . THR A 1 83 ? -2.368 -0.396 0.642 1.00 95.94 83 THR A CA 1
ATOM 673 C C . THR A 1 83 ? -2.293 0.778 1.618 1.00 95.94 83 THR A C 1
ATOM 675 O O . THR A 1 83 ? -3.031 0.842 2.596 1.00 95.94 83 THR A O 1
ATOM 678 N N . LEU A 1 84 ? -1.408 1.741 1.345 1.00 95.50 84 LEU A N 1
ATOM 679 C CA . LEU A 1 84 ? -1.419 3.039 2.017 1.00 95.50 84 LEU A CA 1
ATOM 680 C C . LEU A 1 84 ? -1.732 4.157 1.019 1.00 95.50 84 LEU A C 1
ATOM 682 O O . LEU A 1 84 ? -0.853 4.668 0.314 1.00 95.50 84 LEU A O 1
ATOM 686 N N . ASP A 1 85 ? -3.007 4.524 0.942 1.00 92.62 85 ASP A N 1
ATOM 687 C CA . ASP A 1 85 ? -3.489 5.603 0.084 1.00 92.62 85 ASP A CA 1
ATOM 688 C C . ASP A 1 85 ? -3.474 6.955 0.810 1.00 92.62 85 ASP A C 1
ATOM 690 O O . ASP A 1 85 ? -3.694 7.041 2.018 1.00 92.62 85 ASP A O 1
ATOM 694 N N . LEU A 1 86 ? -3.223 8.029 0.061 1.00 91.38 86 LEU A N 1
ATOM 695 C CA . LEU A 1 86 ? -3.231 9.387 0.598 1.00 91.38 86 LEU A CA 1
ATOM 696 C C . LEU A 1 86 ? -4.613 9.779 1.142 1.00 91.38 86 LEU A C 1
ATOM 698 O O . LEU A 1 86 ? -4.684 10.561 2.083 1.00 91.38 86 LEU A O 1
ATOM 702 N N . LYS A 1 87 ? -5.706 9.220 0.605 1.00 91.50 87 LYS A N 1
ATOM 703 C CA . LYS A 1 87 ? -7.059 9.480 1.118 1.00 91.50 87 LYS A CA 1
ATOM 704 C C . LYS A 1 87 ? -7.236 9.079 2.581 1.00 91.50 87 LYS A C 1
ATOM 706 O O . LYS A 1 87 ? -7.971 9.757 3.288 1.00 91.50 87 LYS A O 1
ATOM 711 N N . LEU A 1 88 ? -6.525 8.051 3.053 1.00 94.06 88 LEU A N 1
ATOM 712 C CA . LEU A 1 88 ? -6.568 7.631 4.460 1.00 94.06 88 LEU A CA 1
ATOM 713 C C . LEU A 1 88 ? -6.034 8.711 5.411 1.00 94.06 88 LEU A C 1
ATOM 715 O O . LEU A 1 88 ? -6.310 8.673 6.602 1.00 94.06 88 LEU A O 1
ATOM 719 N N . MET A 1 89 ? -5.310 9.712 4.900 1.00 92.44 89 MET A N 1
ATOM 720 C CA . MET A 1 89 ? -4.837 10.835 5.711 1.00 92.44 89 MET A CA 1
ATOM 721 C C . MET A 1 89 ? -5.968 11.736 6.211 1.00 92.44 89 MET A C 1
ATOM 723 O O . MET A 1 89 ? -5.713 12.522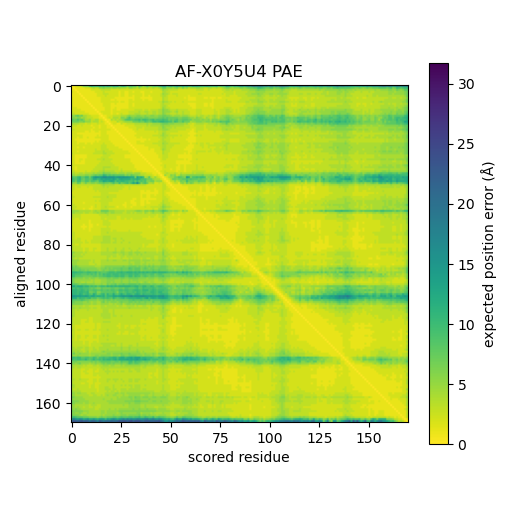 7.115 1.00 92.44 89 MET A O 1
ATOM 727 N N . LYS A 1 90 ? -7.192 11.607 5.677 1.00 90.75 90 LYS A N 1
ATOM 728 C CA . LYS A 1 90 ? -8.390 12.247 6.243 1.00 90.75 90 LYS A CA 1
ATOM 729 C C . LYS A 1 90 ? -8.642 11.831 7.695 1.00 90.75 90 LYS A C 1
ATOM 731 O O . LYS A 1 90 ? -9.096 12.644 8.479 1.00 90.75 90 LYS A O 1
ATOM 736 N N . LEU A 1 91 ? -8.236 10.619 8.087 1.00 92.44 91 LEU A N 1
ATOM 737 C CA . LEU A 1 91 ? -8.347 10.121 9.468 1.00 92.44 91 LEU A CA 1
ATOM 738 C C . LEU A 1 91 ? -7.498 10.909 10.487 1.00 92.44 91 LEU A C 1
ATOM 740 O O . LEU A 1 91 ? -7.514 10.593 11.671 1.00 92.44 91 LEU A O 1
ATOM 744 N N . ARG A 1 92 ? -6.702 11.886 10.030 1.00 89.94 92 ARG A N 1
ATOM 745 C CA . ARG A 1 92 ? -5.940 12.831 10.865 1.00 89.94 92 ARG A CA 1
ATOM 746 C C . ARG A 1 92 ? -6.749 14.050 11.290 1.00 89.94 92 ARG A C 1
ATOM 748 O O . ARG A 1 92 ? -6.255 14.839 12.086 1.00 89.94 92 ARG A O 1
ATOM 755 N N . GLU A 1 93 ? -7.881 14.271 10.633 1.00 87.38 93 GLU A N 1
ATOM 756 C CA . GLU A 1 93 ? -8.758 15.422 10.851 1.00 87.38 93 GLU A CA 1
ATOM 757 C C . GLU A 1 93 ? -9.886 15.081 11.834 1.00 87.38 93 GLU A C 1
ATOM 759 O O . GLU A 1 93 ? -10.596 15.979 12.269 1.00 87.38 93 GLU A O 1
ATOM 764 N N . GLU A 1 94 ? -10.025 13.802 12.189 1.00 90.56 94 GLU A N 1
ATOM 765 C CA . GLU A 1 94 ? -10.996 13.304 13.161 1.00 90.56 94 GLU A CA 1
ATOM 766 C C . GLU A 1 94 ? -10.499 13.513 14.597 1.00 90.56 94 GLU A C 1
ATOM 768 O O . GLU A 1 94 ? -9.298 13.449 14.862 1.00 90.56 94 GLU A O 1
ATOM 773 N N . ASP A 1 95 ? -11.424 13.690 15.542 1.00 85.94 95 ASP A N 1
ATOM 774 C CA . ASP A 1 95 ? -11.092 13.961 16.949 1.00 85.94 95 ASP A CA 1
ATOM 775 C C . ASP A 1 95 ? -10.429 12.764 17.654 1.00 85.94 95 ASP A C 1
ATOM 777 O O . ASP A 1 95 ? -9.652 12.922 18.601 1.00 85.94 95 ASP A O 1
ATOM 781 N N . GLN A 1 96 ? -10.734 11.543 17.207 1.00 88.25 96 GLN A N 1
ATOM 782 C CA . GLN A 1 96 ? -10.188 10.322 17.789 1.00 88.25 96 GLN A CA 1
ATOM 783 C C . GLN A 1 96 ? -8.755 10.065 17.312 1.00 88.25 96 GLN A C 1
ATOM 785 O O . GLN A 1 96 ? -8.481 9.880 16.123 1.00 88.25 96 GLN A O 1
ATOM 790 N N . GLN A 1 97 ? -7.830 9.957 18.268 1.00 87.62 97 GLN A N 1
ATOM 791 C CA . GLN A 1 97 ? -6.422 9.730 17.968 1.00 87.62 97 GLN A CA 1
ATOM 792 C C . GLN A 1 97 ? -6.176 8.316 17.419 1.00 87.62 97 GLN A C 1
ATOM 794 O O . GLN A 1 97 ? -6.205 7.321 18.137 1.00 87.62 97 GLN A O 1
ATOM 799 N N . THR A 1 98 ? -5.852 8.245 16.130 1.00 91.19 98 THR A N 1
ATOM 800 C CA . THR A 1 98 ? -5.408 7.028 15.430 1.00 91.19 98 THR A CA 1
ATOM 801 C C . THR A 1 98 ? -3.923 7.082 15.070 1.00 91.19 98 THR A C 1
ATOM 803 O O . THR A 1 98 ? -3.298 8.144 15.101 1.00 91.19 98 THR A O 1
ATOM 806 N N . ILE A 1 99 ? -3.361 5.961 14.594 1.00 91.44 99 ILE A N 1
ATOM 807 C CA . ILE A 1 99 ? -1.973 5.898 14.094 1.00 91.44 99 ILE A CA 1
ATOM 808 C C . ILE A 1 99 ? -1.667 6.928 12.990 1.00 91.44 99 ILE A C 1
ATOM 810 O O . ILE A 1 99 ? -0.506 7.272 12.765 1.00 91.44 99 ILE A O 1
ATOM 814 N N . PHE A 1 100 ? -2.690 7.414 12.278 1.00 92.00 100 PHE A N 1
ATOM 815 C CA . PHE A 1 100 ? -2.533 8.367 11.183 1.00 92.00 100 PHE A CA 1
ATOM 816 C C . PHE A 1 100 ? -2.112 9.755 11.684 1.00 92.00 100 PHE A C 1
ATOM 818 O O . PHE A 1 100 ? -1.463 10.494 10.939 1.00 92.00 100 PHE A O 1
ATOM 825 N N . HIS A 1 101 ? -2.401 10.095 12.944 1.00 88.69 101 HIS A N 1
ATOM 826 C CA . HIS A 1 101 ? -2.036 11.378 13.551 1.00 88.69 101 HIS A CA 1
ATOM 827 C C . HIS A 1 101 ? -0.517 11.588 13.614 1.00 88.69 101 HIS A C 1
ATOM 829 O O . HIS A 1 101 ? -0.040 12.701 13.388 1.00 88.69 101 HIS A O 1
ATOM 835 N N . ASP A 1 102 ? 0.252 10.508 13.775 1.00 84.56 102 ASP A N 1
ATOM 836 C CA . ASP A 1 102 ? 1.721 10.528 13.815 1.00 84.56 102 ASP A CA 1
ATOM 837 C C . ASP A 1 102 ? 2.369 10.868 12.454 1.00 84.56 102 ASP A C 1
ATOM 839 O O . ASP A 1 102 ? 3.591 10.995 12.325 1.00 84.56 102 ASP A O 1
ATOM 843 N N . VAL A 1 103 ? 1.579 10.957 11.379 1.00 85.94 103 VAL A N 1
ATOM 844 C CA . VAL A 1 103 ? 2.085 11.057 10.009 1.00 85.94 103 VAL A CA 1
ATOM 845 C C . VAL A 1 103 ? 2.178 12.508 9.559 1.00 85.94 103 VAL A C 1
ATOM 847 O O . VAL A 1 103 ? 1.220 13.097 9.075 1.00 85.94 103 VAL A O 1
ATOM 850 N N . THR A 1 104 ? 3.388 13.063 9.543 1.00 84.94 104 THR A N 1
ATOM 851 C CA . THR A 1 104 ? 3.607 14.398 8.956 1.00 84.94 104 THR A CA 1
ATOM 852 C C . THR A 1 104 ? 3.642 14.354 7.427 1.00 84.94 104 THR A C 1
ATOM 854 O O . THR A 1 104 ? 4.500 13.684 6.844 1.00 84.94 104 THR A O 1
ATOM 857 N N . LEU A 1 105 ? 2.758 15.087 6.753 1.00 84.00 105 LEU A N 1
ATOM 858 C CA . LEU A 1 105 ? 2.806 15.313 5.304 1.00 84.00 105 LEU A CA 1
ATOM 859 C C . LEU A 1 105 ? 2.949 16.804 5.004 1.00 84.00 105 LEU A C 1
ATOM 861 O O . LEU A 1 105 ? 2.543 17.646 5.800 1.00 84.00 105 LEU A O 1
ATOM 865 N N . ARG A 1 106 ? 3.531 17.130 3.845 1.00 82.75 106 ARG A N 1
ATOM 866 C CA . ARG A 1 106 ? 3.546 18.513 3.355 1.00 82.75 106 ARG A CA 1
ATOM 867 C C . ARG A 1 106 ? 2.113 18.940 3.034 1.00 82.75 106 ARG A C 1
ATOM 869 O O . ARG A 1 106 ? 1.366 18.154 2.450 1.00 82.75 106 ARG A O 1
ATOM 876 N N . SER A 1 107 ? 1.764 20.181 3.353 1.00 68.00 107 SER A N 1
ATOM 877 C CA . SER A 1 107 ? 0.561 20.839 2.842 1.00 68.00 107 SER A CA 1
ATOM 878 C C . SER A 1 107 ? 0.593 20.753 1.309 1.00 68.00 107 SER A C 1
ATOM 880 O O . SER A 1 107 ? 1.565 21.176 0.687 1.00 68.00 107 SER A O 1
ATOM 882 N N . ASN A 1 108 ? -0.413 20.123 0.697 1.00 77.00 108 ASN A N 1
ATOM 883 C CA . ASN A 1 108 ? -0.505 19.814 -0.745 1.00 77.00 108 ASN A CA 1
ATOM 884 C C . ASN A 1 108 ? 0.333 18.626 -1.254 1.00 77.00 108 ASN A C 1
ATOM 886 O O . ASN A 1 108 ? 0.633 18.536 -2.448 1.00 77.00 108 ASN A O 1
ATOM 890 N N . ALA A 1 109 ? 0.718 17.689 -0.387 1.00 83.12 109 ALA A N 1
ATOM 891 C CA . ALA A 1 109 ? 1.315 16.440 -0.846 1.00 83.12 109 ALA A CA 1
ATOM 892 C C . ALA A 1 109 ? 0.345 15.697 -1.783 1.00 83.12 109 ALA A C 1
ATOM 894 O O . ALA A 1 109 ? -0.735 15.300 -1.373 1.00 83.12 109 ALA A O 1
ATOM 895 N N . THR A 1 110 ? 0.744 15.470 -3.036 1.00 84.38 110 THR A N 1
ATOM 896 C CA . THR A 1 110 ? -0.011 14.644 -4.002 1.00 84.38 110 THR A CA 1
ATOM 897 C C . THR A 1 110 ? 0.400 13.173 -3.963 1.00 84.38 110 THR A C 1
ATOM 899 O O . THR A 1 110 ? -0.214 12.326 -4.608 1.00 84.38 110 THR A O 1
ATOM 902 N N . THR A 1 111 ? 1.463 12.857 -3.218 1.00 88.81 111 THR A N 1
ATOM 903 C CA . THR A 1 111 ? 1.968 11.501 -2.997 1.00 88.81 111 THR A CA 1
ATOM 904 C C . THR A 1 111 ? 2.583 11.393 -1.607 1.00 88.81 111 THR A C 1
ATOM 906 O O . THR A 1 111 ? 3.099 12.374 -1.069 1.00 88.81 111 THR A O 1
ATOM 909 N N . ILE A 1 112 ? 2.580 10.185 -1.043 1.00 91.88 112 ILE A N 1
ATOM 910 C CA . ILE A 1 112 ? 3.334 9.880 0.174 1.00 91.88 112 ILE A CA 1
ATOM 911 C C . ILE A 1 112 ? 4.763 9.483 -0.241 1.00 91.88 112 ILE A C 1
ATOM 913 O O . ILE A 1 112 ? 4.927 8.509 -0.992 1.00 91.88 112 ILE A O 1
ATOM 917 N N . PRO A 1 113 ? 5.806 10.218 0.190 1.00 92.81 113 PRO A N 1
ATOM 918 C CA . PRO A 1 113 ? 7.182 9.895 -0.163 1.00 92.81 113 PRO A CA 1
ATOM 919 C C . PRO A 1 113 ? 7.632 8.605 0.526 1.00 92.81 113 PRO A C 1
ATOM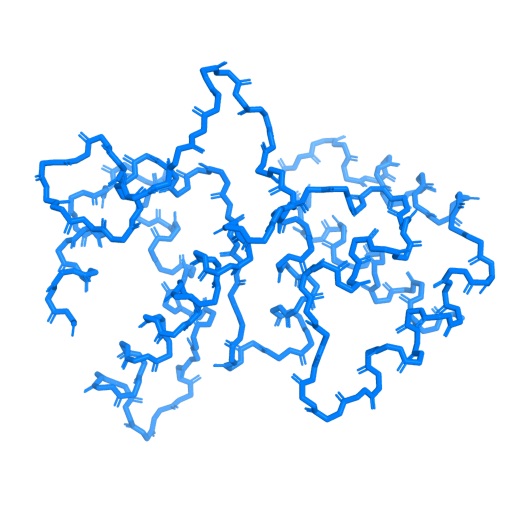 921 O O . PRO A 1 113 ? 7.220 8.301 1.644 1.00 92.81 113 PRO A O 1
ATOM 924 N N . VAL A 1 114 ? 8.525 7.863 -0.128 1.00 94.31 114 VAL A N 1
ATOM 925 C CA . VAL A 1 114 ? 9.164 6.690 0.479 1.00 94.31 114 VAL A CA 1
ATOM 926 C C . VAL A 1 114 ? 10.386 7.153 1.264 1.00 94.31 114 VAL A C 1
ATOM 928 O O . VAL A 1 114 ? 11.415 7.488 0.679 1.00 94.31 114 VAL A O 1
ATOM 931 N N . THR A 1 115 ? 10.259 7.183 2.585 1.00 94.38 115 THR A N 1
ATOM 932 C CA . THR A 1 115 ? 11.345 7.446 3.541 1.00 94.38 115 THR A CA 1
ATOM 933 C C . THR A 1 115 ? 11.306 6.389 4.640 1.00 94.38 115 THR A C 1
ATOM 935 O O . THR A 1 115 ? 10.308 5.680 4.764 1.00 94.38 115 THR A O 1
ATOM 938 N N . ARG A 1 116 ? 12.356 6.294 5.463 1.00 94.62 116 ARG A N 1
ATOM 939 C CA . ARG A 1 116 ? 12.399 5.324 6.567 1.00 94.62 116 ARG A CA 1
ATOM 940 C C . ARG A 1 116 ? 11.248 5.505 7.559 1.00 94.62 116 ARG A C 1
ATOM 942 O O . ARG A 1 116 ? 10.527 4.556 7.822 1.00 94.62 116 ARG A O 1
ATOM 949 N N . THR A 1 117 ? 10.984 6.739 7.977 1.00 94.44 117 THR A N 1
ATOM 950 C CA . THR A 1 117 ? 9.848 7.068 8.853 1.00 94.44 117 THR A CA 1
ATOM 951 C C . THR A 1 117 ? 8.498 6.676 8.238 1.00 94.44 117 THR A C 1
ATOM 953 O O . THR A 1 117 ? 7.592 6.241 8.941 1.00 94.44 117 THR A O 1
ATOM 956 N N . LYS A 1 118 ? 8.329 6.831 6.915 1.00 94.88 118 LYS A N 1
ATOM 957 C CA . LYS A 1 118 ? 7.078 6.453 6.232 1.00 94.88 118 LYS A CA 1
ATOM 958 C C . LYS A 1 118 ? 6.958 4.949 6.001 1.00 94.88 118 LYS A C 1
ATOM 960 O O . LYS A 1 118 ? 5.842 4.447 6.003 1.00 94.88 118 LYS A O 1
ATOM 965 N N . GLU A 1 119 ? 8.075 4.249 5.829 1.00 95.31 119 GLU A N 1
ATOM 966 C CA . GLU A 1 119 ? 8.123 2.785 5.853 1.00 95.31 119 GLU A CA 1
ATOM 967 C C . GLU A 1 119 ? 7.699 2.259 7.228 1.00 95.31 119 GLU A C 1
ATOM 969 O O . GLU A 1 119 ? 6.778 1.462 7.292 1.00 95.31 119 GLU A O 1
ATOM 974 N N . GLU A 1 120 ? 8.265 2.773 8.322 1.00 95.19 120 GLU A N 1
ATOM 975 C CA . GLU A 1 120 ? 7.901 2.366 9.690 1.00 95.19 120 GLU A CA 1
ATOM 976 C C . GLU A 1 120 ? 6.422 2.615 10.000 1.00 95.19 120 GLU A C 1
ATOM 978 O O . GLU A 1 120 ? 5.741 1.751 10.548 1.00 95.19 120 GLU A O 1
ATOM 983 N N . PHE A 1 121 ? 5.889 3.772 9.598 1.00 95.62 121 PHE A N 1
ATOM 984 C CA . PHE A 1 121 ? 4.452 4.024 9.686 1.00 95.62 121 PHE A CA 1
ATOM 985 C C . PHE A 1 121 ? 3.630 3.011 8.874 1.00 95.62 121 PHE A C 1
ATOM 987 O O . PHE A 1 121 ? 2.615 2.512 9.354 1.00 95.62 121 PHE A O 1
ATOM 994 N N . TYR A 1 122 ? 4.064 2.694 7.656 1.00 96.94 122 TYR A N 1
ATOM 995 C CA . TYR A 1 122 ? 3.375 1.726 6.814 1.00 96.94 122 TYR A CA 1
ATOM 996 C C . TYR A 1 122 ? 3.407 0.301 7.390 1.00 96.94 122 TYR A C 1
ATOM 998 O O . TYR A 1 122 ? 2.392 -0.388 7.318 1.00 96.94 122 TYR A O 1
ATOM 1006 N N . GLU A 1 123 ? 4.513 -0.130 8.001 1.00 96.56 123 GLU A N 1
ATOM 1007 C CA . GLU A 1 123 ? 4.552 -1.419 8.707 1.00 96.56 123 GLU A CA 1
ATOM 1008 C C . GLU A 1 123 ? 3.572 -1.421 9.891 1.00 96.56 123 GLU A C 1
ATOM 1010 O O . GLU A 1 123 ? 2.768 -2.342 9.994 1.00 96.56 123 GLU A O 1
ATOM 1015 N N . ARG A 1 124 ? 3.520 -0.347 10.703 1.00 96.38 124 ARG A N 1
ATOM 1016 C CA . ARG A 1 124 ? 2.515 -0.215 11.782 1.00 96.38 124 ARG A CA 1
ATOM 1017 C C . ARG A 1 124 ? 1.080 -0.297 11.257 1.00 96.38 124 ARG A C 1
ATOM 1019 O O . ARG A 1 124 ? 0.218 -0.882 11.907 1.00 96.38 124 ARG A O 1
ATOM 1026 N N . TRP A 1 125 ? 0.819 0.275 10.082 1.00 97.19 125 TRP A N 1
ATOM 1027 C CA . TRP A 1 125 ? -0.487 0.176 9.433 1.00 97.19 125 TRP A CA 1
ATOM 1028 C C . TRP A 1 125 ? -0.830 -1.264 9.023 1.00 97.19 125 TRP A C 1
ATOM 1030 O O . TRP A 1 125 ? -1.939 -1.731 9.286 1.00 97.19 125 TRP A O 1
ATOM 1040 N N . CYS A 1 126 ? 0.129 -1.992 8.442 1.00 97.38 126 CYS A N 1
ATOM 1041 C CA . CYS A 1 126 ? -0.038 -3.413 8.132 1.00 97.38 126 CYS A CA 1
ATOM 1042 C C . CYS A 1 126 ? -0.296 -4.229 9.408 1.00 97.38 126 CYS A C 1
ATOM 1044 O O . CYS A 1 126 ? -1.225 -5.033 9.448 1.00 97.38 126 CYS A O 1
ATOM 1046 N N . ASP A 1 127 ? 0.480 -3.987 10.465 1.00 96.69 127 ASP A N 1
ATOM 1047 C CA . ASP A 1 127 ? 0.351 -4.671 11.754 1.00 96.69 127 ASP A CA 1
ATOM 1048 C C . ASP A 1 127 ? -1.014 -4.451 12.396 1.00 96.69 127 ASP A C 1
ATOM 1050 O O . ASP A 1 127 ? -1.623 -5.413 12.866 1.00 96.69 127 ASP A O 1
ATOM 1054 N N . LEU A 1 128 ? -1.525 -3.218 12.361 1.00 96.81 128 LEU A N 1
ATOM 1055 C CA . LEU A 1 128 ? -2.854 -2.895 12.866 1.00 96.81 128 LEU A CA 1
ATOM 1056 C C . LEU A 1 128 ? -3.942 -3.674 12.115 1.00 96.81 128 LEU A C 1
ATOM 1058 O O . LEU A 1 128 ? -4.770 -4.321 12.749 1.00 96.81 128 LEU A O 1
ATOM 1062 N N . CYS A 1 129 ? -3.898 -3.697 10.780 1.00 97.56 129 CYS A N 1
ATOM 1063 C CA . CYS A 1 129 ? -4.865 -4.455 9.979 1.00 97.56 129 CYS A CA 1
ATOM 1064 C C . CYS A 1 129 ? -4.792 -5.965 10.257 1.00 97.56 129 CYS A C 1
ATOM 1066 O O . CYS A 1 129 ? -5.822 -6.628 10.400 1.00 97.56 129 CYS A O 1
ATOM 1068 N N . ARG A 1 130 ? -3.577 -6.520 10.379 1.00 96.38 130 ARG A N 1
ATOM 1069 C CA . ARG A 1 130 ? -3.369 -7.930 10.750 1.00 96.38 130 ARG A CA 1
ATOM 1070 C C . ARG A 1 130 ? -3.881 -8.236 12.151 1.00 96.38 130 ARG A C 1
ATOM 1072 O O . ARG A 1 130 ? -4.392 -9.325 12.390 1.00 96.38 130 ARG A O 1
ATOM 1079 N N . ARG A 1 131 ? -3.702 -7.311 13.092 1.00 96.06 131 ARG A N 1
ATOM 1080 C CA . ARG A 1 131 ? -4.189 -7.446 14.465 1.00 96.06 131 ARG A CA 1
ATOM 1081 C C . ARG A 1 131 ? -5.716 -7.464 14.504 1.00 96.06 131 ARG A C 1
ATOM 1083 O O . ARG A 1 131 ? -6.257 -8.455 14.973 1.00 96.06 131 ARG A O 1
ATOM 1090 N N . ILE A 1 132 ? -6.377 -6.482 13.883 1.00 95.75 132 ILE A N 1
ATOM 1091 C CA . ILE A 1 132 ? -7.846 -6.433 13.760 1.00 95.75 132 ILE A CA 1
ATOM 1092 C C . ILE A 1 132 ? -8.385 -7.738 13.168 1.00 95.75 132 ILE A C 1
ATOM 1094 O O . ILE A 1 1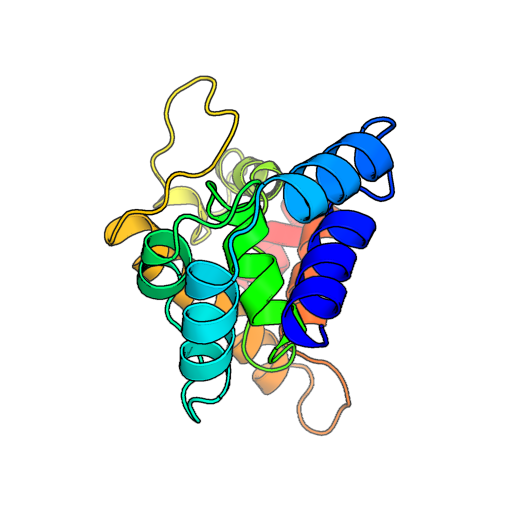32 ? -9.333 -8.311 13.698 1.00 95.75 132 ILE A O 1
ATOM 1098 N N . THR A 1 133 ? -7.748 -8.224 12.096 1.00 95.88 133 THR A N 1
ATOM 1099 C CA . THR A 1 133 ? -8.115 -9.494 11.455 1.00 95.88 133 THR A CA 1
ATOM 1100 C C . THR A 1 133 ? -8.044 -10.659 12.446 1.00 95.88 133 THR A C 1
ATOM 1102 O O . THR A 1 133 ? -9.015 -11.389 12.601 1.00 95.88 133 THR A O 1
ATOM 1105 N N . ARG A 1 134 ? -6.917 -10.819 13.152 1.00 94.81 134 ARG A N 1
ATOM 1106 C CA . ARG A 1 134 ? -6.716 -11.926 14.102 1.00 94.81 134 ARG A CA 1
ATOM 1107 C C . ARG A 1 134 ? -7.638 -11.859 15.315 1.00 94.81 134 ARG A C 1
ATOM 1109 O O . ARG A 1 134 ? -8.053 -12.895 15.801 1.00 94.81 134 ARG A O 1
ATOM 1116 N N . GLU A 1 135 ? -7.930 -10.671 15.826 1.00 94.94 135 GLU A N 1
ATOM 1117 C CA . GLU A 1 135 ? -8.715 -10.522 17.058 1.00 94.94 135 GLU A CA 1
ATOM 1118 C C . GLU A 1 135 ? -10.221 -10.669 16.823 1.00 94.94 135 GLU A C 1
ATOM 1120 O O . GLU A 1 135 ? -10.932 -11.136 17.707 1.00 94.94 135 GLU A O 1
ATOM 1125 N N . ASN A 1 136 ? -10.708 -10.303 15.633 1.00 94.00 136 ASN A N 1
ATOM 1126 C CA . ASN A 1 136 ? -12.146 -10.227 15.353 1.00 94.00 136 ASN A CA 1
ATOM 1127 C C . ASN A 1 136 ? -12.634 -11.260 14.331 1.00 94.00 136 ASN A C 1
ATOM 1129 O O . ASN A 1 136 ? -13.834 -11.505 14.230 1.00 94.00 136 ASN A O 1
ATOM 1133 N N . PHE A 1 137 ? -11.724 -11.850 13.554 1.00 93.69 137 PHE A N 1
ATOM 1134 C CA . PHE A 1 137 ? -12.058 -12.697 12.409 1.00 93.69 137 PHE A CA 1
ATOM 1135 C C . PHE A 1 137 ? -11.220 -13.982 12.367 1.00 93.69 137 PHE A C 1
ATOM 1137 O O . PHE A 1 137 ? -11.025 -14.558 11.291 1.00 93.69 137 PHE A O 1
ATOM 1144 N N . ASP A 1 138 ? -10.724 -14.441 13.522 1.00 89.88 138 ASP A N 1
ATOM 1145 C CA . ASP A 1 138 ? -9.978 -15.697 13.613 1.00 89.88 138 ASP A CA 1
ATOM 1146 C C . ASP A 1 138 ? -10.808 -16.880 13.090 1.00 89.88 138 ASP A C 1
ATOM 1148 O O . ASP A 1 138 ? -12.014 -16.977 13.324 1.00 89.88 138 ASP A O 1
ATOM 1152 N N . GLY A 1 139 ? -10.160 -17.771 12.340 1.00 88.38 139 GLY A N 1
ATOM 1153 C CA . GLY A 1 139 ? -10.823 -18.902 11.686 1.00 88.38 139 GLY A CA 1
ATOM 1154 C C . GLY A 1 139 ? -11.678 -18.554 10.457 1.00 88.38 139 GLY A C 1
ATOM 1155 O O . GLY A 1 139 ? -12.398 -19.425 9.969 1.00 88.38 139 GLY A O 1
ATOM 1156 N N . THR A 1 140 ? -11.606 -17.324 9.937 1.00 93.50 140 THR A N 1
ATOM 1157 C CA . THR A 1 140 ? -12.279 -16.918 8.687 1.00 93.50 140 THR A CA 1
ATOM 1158 C C . THR A 1 140 ? -11.285 -16.611 7.559 1.00 93.50 140 THR A C 1
ATOM 1160 O O . THR A 1 140 ? -10.084 -16.486 7.788 1.00 93.50 140 THR A O 1
ATOM 1163 N N . ASP A 1 141 ? -11.792 -16.434 6.334 1.00 92.94 141 ASP A N 1
ATOM 1164 C CA . ASP A 1 141 ? -10.993 -16.049 5.156 1.00 92.94 141 ASP A CA 1
ATOM 1165 C C . ASP A 1 141 ? -10.704 -14.533 5.066 1.00 92.94 141 ASP A C 1
ATOM 1167 O O . ASP A 1 141 ? -10.204 -14.047 4.046 1.00 92.94 141 ASP A O 1
ATOM 1171 N N . VAL A 1 142 ? -11.040 -13.759 6.105 1.00 95.94 142 VAL A N 1
ATOM 1172 C CA . VAL A 1 142 ? -10.763 -12.317 6.153 1.00 95.94 142 VAL A CA 1
ATOM 1173 C C . VAL A 1 142 ? -9.257 -12.094 6.274 1.00 95.94 142 VAL A C 1
ATOM 1175 O O . VAL A 1 142 ? -8.583 -12.703 7.101 1.00 95.94 142 VAL A O 1
ATOM 1178 N N . ARG A 1 143 ? -8.711 -11.198 5.449 1.00 96.69 143 ARG A N 1
ATOM 1179 C CA . ARG A 1 143 ? -7.282 -10.850 5.433 1.00 96.69 143 ARG A CA 1
ATOM 1180 C C . ARG A 1 143 ? -7.062 -9.402 5.848 1.00 96.69 143 ARG A C 1
ATOM 1182 O O . ARG A 1 143 ? -7.974 -8.579 5.787 1.00 96.69 143 ARG A O 1
ATOM 1189 N N . ALA A 1 144 ? -5.808 -9.046 6.134 1.00 97.12 144 ALA A N 1
ATOM 1190 C CA . ALA A 1 144 ? -5.434 -7.666 6.449 1.00 97.12 144 ALA A CA 1
ATOM 1191 C C . ALA A 1 144 ? -5.879 -6.667 5.368 1.00 97.12 144 ALA A C 1
ATOM 1193 O O . ALA A 1 144 ? -6.357 -5.580 5.693 1.00 97.12 144 ALA A O 1
ATOM 1194 N N . VAL A 1 145 ? -5.772 -7.033 4.083 1.00 97.06 145 VAL A N 1
ATOM 1195 C CA . VAL A 1 145 ? -6.249 -6.175 2.987 1.00 97.06 145 VAL A CA 1
ATOM 1196 C C . VAL A 1 145 ? -7.757 -5.929 3.036 1.00 97.06 145 VAL A C 1
ATOM 1198 O O . VAL A 1 145 ? -8.212 -4.868 2.622 1.00 97.06 145 VAL A O 1
ATOM 1201 N N . ASP A 1 146 ? -8.550 -6.874 3.538 1.00 97.38 146 ASP A N 1
ATOM 1202 C CA . ASP A 1 146 ? -10.003 -6.726 3.593 1.00 97.38 146 ASP A CA 1
ATOM 1203 C C . ASP A 1 146 ? -10.390 -5.692 4.671 1.00 97.38 146 ASP A C 1
ATOM 1205 O O . ASP A 1 146 ? -11.255 -4.850 4.421 1.00 97.38 146 ASP A O 1
ATOM 1209 N N . ILE A 1 147 ? -9.651 -5.647 5.792 1.00 97.50 147 ILE A N 1
ATOM 1210 C CA . ILE A 1 147 ? -9.752 -4.574 6.799 1.00 97.50 147 ILE A CA 1
ATOM 1211 C C . ILE A 1 147 ? -9.381 -3.216 6.198 1.00 97.50 147 ILE A C 1
ATOM 1213 O O . ILE A 1 147 ? -10.153 -2.265 6.304 1.00 97.50 147 ILE A O 1
ATOM 1217 N N . GLU A 1 148 ? -8.236 -3.112 5.513 1.00 97.56 148 GLU A N 1
ATOM 1218 C CA . GLU A 1 148 ? -7.834 -1.850 4.876 1.00 97.56 148 GLU A CA 1
ATOM 1219 C C . GLU A 1 148 ? -8.874 -1.360 3.869 1.00 97.56 148 GLU A C 1
ATOM 1221 O O . GLU A 1 148 ? -9.200 -0.176 3.850 1.00 97.56 148 GLU A O 1
ATOM 1226 N N . ARG A 1 149 ? -9.440 -2.260 3.059 1.00 96.12 149 ARG A N 1
ATOM 1227 C CA . ARG A 1 149 ? -10.463 -1.903 2.072 1.00 96.12 149 ARG A CA 1
ATOM 1228 C C . ARG A 1 149 ? -11.765 -1.452 2.721 1.00 96.12 149 ARG A C 1
ATOM 1230 O O . ARG A 1 149 ? -12.398 -0.550 2.175 1.00 96.12 149 ARG A O 1
ATOM 1237 N N . ALA A 1 150 ? -12.151 -2.035 3.856 1.00 96.94 150 ALA A N 1
ATOM 1238 C CA . ALA A 1 150 ? -13.301 -1.579 4.630 1.00 96.94 150 ALA A CA 1
ATOM 1239 C C . ALA A 1 150 ? -13.068 -0.161 5.177 1.00 96.94 150 ALA A C 1
ATOM 1241 O O . ALA A 1 150 ? -13.882 0.727 4.934 1.00 96.94 150 ALA A O 1
ATOM 1242 N N . ILE A 1 151 ? -11.916 0.090 5.807 1.00 97.56 151 ILE A N 1
ATOM 1243 C CA . ILE A 1 151 ? -11.538 1.424 6.300 1.00 97.56 151 ILE A CA 1
ATOM 1244 C C . ILE A 1 151 ? -11.479 2.442 5.156 1.00 97.56 151 ILE A C 1
ATOM 1246 O O . ILE A 1 151 ? -12.039 3.533 5.256 1.00 97.56 151 ILE A O 1
ATOM 1250 N N . PHE A 1 152 ? -10.852 2.086 4.035 1.00 95.88 152 PHE A N 1
ATOM 1251 C CA . PHE A 1 152 ? -10.797 2.947 2.858 1.00 95.88 152 PHE A CA 1
ATOM 1252 C C . PHE A 1 152 ? -12.195 3.259 2.318 1.00 95.88 152 PHE A C 1
ATOM 1254 O O . PHE A 1 152 ? -12.454 4.402 1.951 1.00 95.88 152 PHE A O 1
ATOM 1261 N N . TYR A 1 153 ? -13.091 2.268 2.267 1.00 96.38 153 TYR A N 1
ATOM 1262 C CA . TYR A 1 153 ? -14.476 2.467 1.843 1.00 96.38 153 TYR A CA 1
ATOM 1263 C C . TYR A 1 153 ? -15.184 3.486 2.738 1.00 96.38 153 TYR A C 1
ATOM 1265 O O . TYR A 1 153 ? -15.723 4.452 2.208 1.00 96.38 153 TYR A O 1
ATOM 1273 N N . LEU A 1 154 ?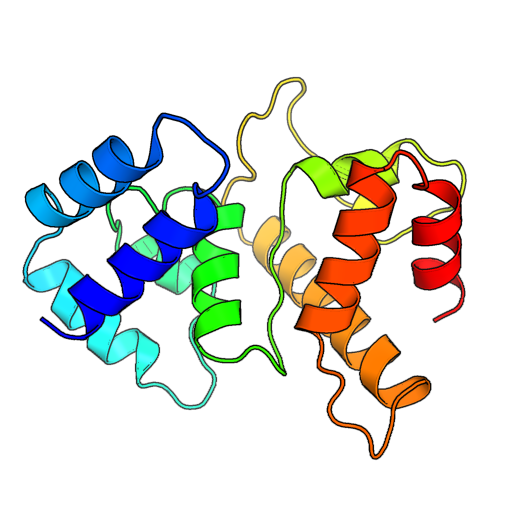 -15.092 3.332 4.063 1.00 97.00 154 LEU A N 1
ATOM 1274 C CA . LEU A 1 154 ? -15.676 4.268 5.027 1.00 97.00 154 LEU A CA 1
ATOM 1275 C C . LEU A 1 154 ? -15.152 5.697 4.818 1.00 97.00 154 LEU A C 1
ATOM 1277 O O . LEU A 1 154 ? -15.936 6.641 4.735 1.00 97.00 154 LEU A O 1
ATOM 1281 N N . VAL A 1 155 ? -13.841 5.862 4.628 1.00 95.62 155 VAL A N 1
ATOM 1282 C CA . VAL A 1 155 ? -13.225 7.169 4.338 1.00 95.62 155 VAL A CA 1
ATOM 1283 C C . VAL A 1 155 ? -13.678 7.746 2.985 1.00 95.62 155 VAL A C 1
ATOM 1285 O O . VAL A 1 155 ? -13.846 8.962 2.846 1.00 95.62 155 VAL A O 1
ATOM 1288 N N . ASP A 1 156 ? -13.876 6.906 1.964 1.00 93.94 156 ASP A N 1
ATOM 1289 C CA . ASP A 1 156 ? -14.350 7.327 0.635 1.00 93.94 156 ASP A CA 1
ATOM 1290 C C . ASP A 1 156 ? -15.838 7.721 0.657 1.00 93.94 156 ASP A C 1
ATOM 1292 O O . ASP A 1 156 ? -16.248 8.585 -0.117 1.00 93.94 156 ASP A O 1
ATOM 1296 N N . THR A 1 157 ? -16.629 7.150 1.573 1.00 95.56 157 THR A N 1
ATOM 1297 C CA . THR A 1 157 ? -18.056 7.454 1.778 1.00 95.56 157 THR A CA 1
ATOM 1298 C C . THR A 1 157 ? -18.327 8.458 2.904 1.00 95.56 157 THR A C 1
ATOM 1300 O O . THR A 1 157 ? -19.470 8.584 3.334 1.00 95.56 157 THR A O 1
ATOM 1303 N N . ASN A 1 158 ? -17.307 9.194 3.366 1.00 94.19 158 ASN A N 1
ATOM 1304 C CA . ASN A 1 158 ? -17.392 10.195 4.445 1.00 94.19 158 ASN A CA 1
ATOM 1305 C C . ASN A 1 158 ? -17.921 9.646 5.788 1.00 94.19 158 ASN A C 1
ATOM 1307 O O . ASN A 1 158 ? -18.605 10.347 6.524 1.00 94.19 158 ASN A O 1
ATOM 1311 N N . GLN A 1 159 ? -17.595 8.397 6.110 1.00 95.62 159 GLN A N 1
ATOM 1312 C CA . GLN A 1 159 ? -17.849 7.746 7.401 1.00 95.62 159 GLN A CA 1
ATOM 1313 C C . GLN A 1 159 ? -16.535 7.578 8.182 1.00 95.62 159 GLN A C 1
ATOM 1315 O O . GLN A 1 159 ? -16.247 6.515 8.730 1.00 95.62 159 GLN A O 1
ATOM 1320 N N . SER A 1 160 ? -15.698 8.617 8.171 1.00 94.31 160 SER A N 1
ATOM 1321 C CA . SER A 1 160 ? -14.373 8.603 8.799 1.00 94.31 160 SER A CA 1
ATOM 1322 C C . SER A 1 160 ? -14.431 8.364 10.312 1.00 94.31 160 SER A C 1
ATOM 1324 O O . SER A 1 160 ? -13.571 7.658 10.821 1.00 94.31 160 SER A O 1
ATOM 1326 N N . GLU A 1 161 ? -15.458 8.868 11.001 1.00 93.00 161 GLU A N 1
ATOM 1327 C CA . GLU A 1 161 ? -15.680 8.642 12.438 1.00 93.00 161 GLU A CA 1
ATOM 1328 C C . GLU A 1 161 ? -15.825 7.145 12.766 1.00 93.00 161 GLU A C 1
ATOM 1330 O O . GLU A 1 161 ? -15.110 6.607 13.606 1.00 93.00 161 GLU A O 1
ATOM 1335 N N . LEU A 1 162 ? -16.653 6.414 12.011 1.00 94.25 162 LEU A N 1
ATOM 1336 C CA . LEU A 1 162 ? -16.775 4.961 12.176 1.00 94.25 162 LEU A CA 1
ATOM 1337 C C . LEU A 1 162 ? -15.452 4.242 11.864 1.00 94.25 162 LEU A C 1
ATOM 1339 O O . LEU A 1 162 ? -15.097 3.250 12.501 1.00 94.25 162 LEU A O 1
ATOM 1343 N N . ALA A 1 163 ? -14.693 4.738 10.883 1.00 95.75 163 ALA A N 1
ATOM 1344 C CA . ALA A 1 163 ? -13.371 4.196 10.603 1.00 95.75 163 ALA A CA 1
ATOM 1345 C C . ALA A 1 163 ? -12.407 4.413 11.781 1.00 95.75 163 ALA A C 1
ATOM 1347 O O . ALA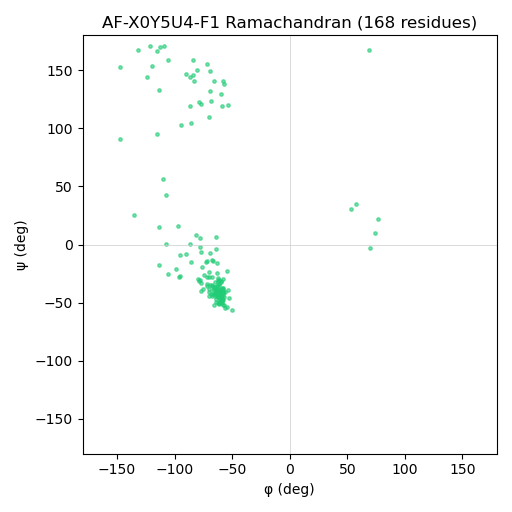 A 1 163 ? -11.659 3.495 12.109 1.00 95.75 163 ALA A O 1
ATOM 1348 N N . THR A 1 164 ? -12.415 5.575 12.442 1.00 93.75 164 THR A N 1
ATOM 1349 C CA . THR A 1 164 ? -11.570 5.809 13.622 1.00 93.75 164 THR A CA 1
ATOM 1350 C C . THR A 1 164 ? -12.007 4.985 14.826 1.00 93.75 164 THR A C 1
ATOM 1352 O O . THR A 1 164 ? -11.138 4.473 15.533 1.00 93.75 164 THR A O 1
ATOM 1355 N N . GLU A 1 165 ? -13.308 4.757 15.013 1.00 92.56 165 GLU A N 1
ATOM 1356 C CA . GLU A 1 165 ? -13.823 3.874 16.066 1.00 92.56 165 GLU A CA 1
ATOM 1357 C C . GLU A 1 165 ? -13.292 2.445 15.905 1.00 92.56 165 GLU A C 1
ATOM 1359 O O . GLU A 1 165 ? -12.755 1.869 16.849 1.00 92.56 165 GLU A O 1
ATOM 1364 N N . ILE A 1 166 ? -13.345 1.891 14.688 1.00 92.38 166 ILE A N 1
ATOM 1365 C CA . ILE A 1 166 ? -12.800 0.553 14.398 1.00 92.38 166 ILE A CA 1
ATOM 1366 C C . ILE A 1 166 ? -11.293 0.499 14.680 1.00 92.38 166 ILE A C 1
ATOM 1368 O O . ILE A 1 166 ? -10.787 -0.494 15.198 1.00 92.38 166 ILE A O 1
ATOM 1372 N N . LEU A 1 167 ? -10.559 1.557 14.326 1.00 93.25 167 LEU A N 1
ATOM 1373 C CA . LEU A 1 167 ? -9.104 1.607 14.487 1.00 93.25 167 LEU A CA 1
ATOM 1374 C C . LEU A 1 167 ? -8.649 1.798 15.938 1.00 93.25 167 LEU A C 1
ATOM 1376 O O . LEU A 1 167 ? -7.522 1.422 16.253 1.00 93.25 167 LEU A O 1
ATOM 1380 N N . THR A 1 168 ? -9.474 2.415 16.783 1.00 89.31 168 THR A N 1
ATOM 1381 C CA . THR A 1 168 ? -9.172 2.679 18.201 1.00 89.31 168 THR A CA 1
ATOM 1382 C C . THR A 1 168 ? -9.726 1.606 19.134 1.00 89.31 168 THR A C 1
ATOM 1384 O O . THR A 1 168 ? -9.156 1.382 20.198 1.00 89.31 168 THR A O 1
ATOM 1387 N N . GLY A 1 169 ? -10.806 0.928 18.735 1.00 81.06 169 GLY A N 1
ATOM 1388 C CA . GLY A 1 169 ? -11.396 -0.196 19.462 1.00 81.06 169 GLY A CA 1
ATOM 1389 C C . GLY A 1 169 ? -10.642 -1.522 19.313 1.00 81.06 169 GLY A C 1
ATOM 1390 O O . GLY A 1 169 ? -10.993 -2.485 19.992 1.00 81.06 169 GLY A O 1
ATOM 1391 N N . ALA A 1 170 ? -9.625 -1.573 18.449 1.00 64.06 170 ALA A N 1
ATOM 1392 C CA . ALA A 1 170 ? -8.718 -2.705 18.267 1.00 64.06 170 ALA A CA 1
ATOM 1393 C C . ALA A 1 170 ? -7.356 -2.441 18.913 1.00 64.06 170 ALA A C 1
ATOM 1395 O O . ALA A 1 170 ? -6.785 -3.336 19.566 1.00 64.06 170 ALA A O 1
#

Nearest PDB structures (foldseek):
  3fhg-assembly1_A  TM=5.587E-01  e=8.838E-01  Saccharolobus solfataricus
  1kea-assembly1_A  TM=4.297E-01  e=4.608E+00  Methanothermobacter thermautotrophicus
  1weg-assembly1_A  TM=3.876E-01  e=8.129E+00  Escherichia coli

Organism: NCBI:txid412755

Mean predicted aligned error: 3.72 Å

Sequence (170 aa):
EIVKNGLSNVLYWGYYRMGIRDCRVNNFRKKATATQLSEAQRLFGRLEGPSVIQIKKLHLPQFSGLTFISKVRMFLDPSNYVTLDLKLMKLREEDQQTIFHDVTLRSNATTIPVTRTKEEFYERWCDLCRRITRENFDGTDVRAVDIERAIFYLVDTNQSELATEILTGA